Protein AF-A0A239TZB6-F1 (afdb_monomer)

Mean predicted aligned error: 7.05 Å

Solvent-accessible surface area (backbone atoms only — not comparable to full-atom values): 3700 Å² total; per-residue (Å²): 145,78,79,84,42,71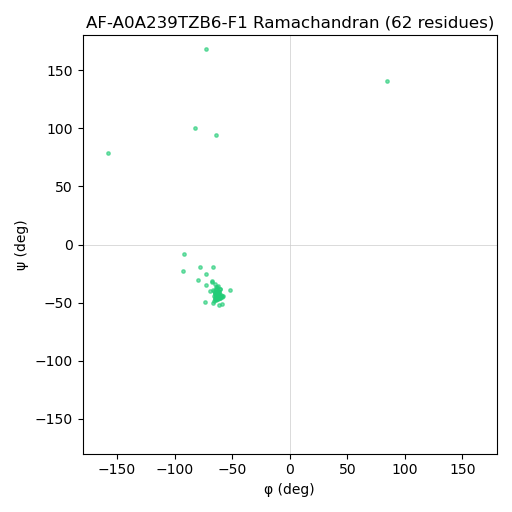,69,57,52,50,53,53,48,51,54,50,32,71,76,64,34,73,69,43,59,60,51,51,50,52,55,51,50,49,51,52,50,51,52,51,50,56,52,48,55,51,51,52,52,52,48,54,54,48,54,53,53,51,53,58,60,74,76,107

Radius of gyration: 23.22 Å; Cα contacts (8 Å, |Δi|>4): 3; chains: 1; bounding box: 51×13×62 Å

Structure (mmCIF, N/CA/C/O backbone):
data_AF-A0A239TZB6-F1
#
_entry.id   AF-A0A239TZB6-F1
#
loop_
_atom_site.group_PDB
_atom_site.id
_atom_site.type_symbol
_atom_site.label_atom_id
_atom_site.label_alt_id
_atom_site.label_comp_id
_atom_site.label_asym_id
_atom_site.label_entity_id
_atom_site.label_seq_id
_atom_site.pdbx_PDB_ins_code
_atom_site.Cartn_x
_atom_site.Cartn_y
_atom_site.Cartn_z
_atom_site.occupancy
_atom_site.B_iso_or_equiv
_atom_site.auth_seq_id
_atom_site.auth_comp_id
_atom_site.auth_asym_id
_atom_site.auth_atom_id
_atom_site.pdbx_PDB_model_num
ATOM 1 N N . MET A 1 1 ? 29.589 -4.213 1.736 1.00 60.09 1 MET A N 1
ATOM 2 C CA . MET A 1 1 ? 29.956 -4.387 0.312 1.00 60.09 1 MET A CA 1
ATOM 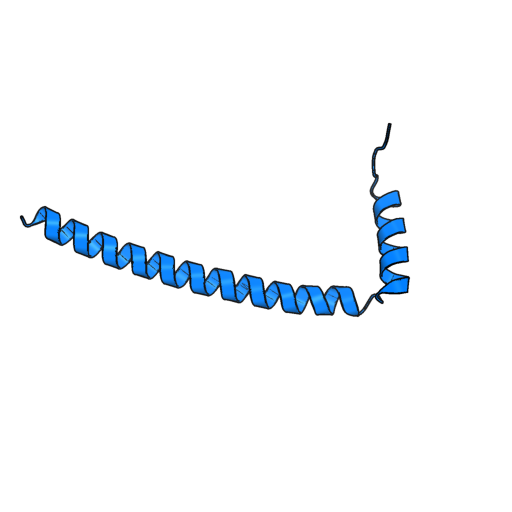3 C C . MET A 1 1 ? 28.759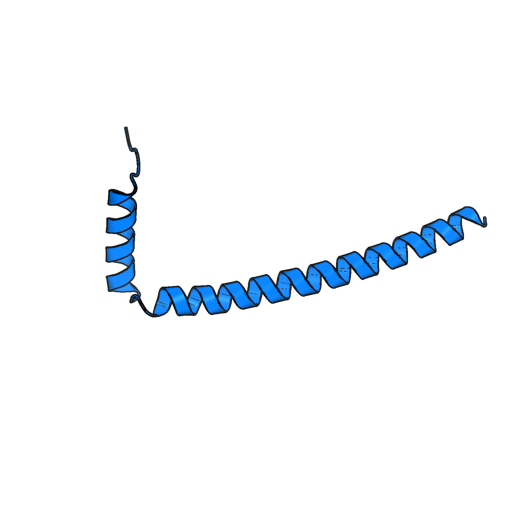 -4.792 -0.562 1.00 60.09 1 MET A C 1
ATOM 5 O O . MET A 1 1 ? 28.951 -5.468 -1.554 1.00 60.09 1 MET A O 1
ATOM 9 N N . PHE A 1 2 ? 27.537 -4.363 -0.218 1.00 66.31 2 PHE A N 1
ATOM 10 C CA . PHE A 1 2 ? 26.344 -4.440 -1.072 1.00 66.31 2 PHE A CA 1
ATOM 11 C C . PHE A 1 2 ? 25.373 -3.375 -0.552 1.00 66.31 2 PHE A C 1
ATOM 13 O O . PHE A 1 2 ? 24.518 -3.637 0.288 1.00 66.31 2 PHE A O 1
ATOM 20 N N . GLY A 1 3 ? 25.623 -2.122 -0.925 1.00 67.50 3 GLY A N 1
ATOM 21 C CA . GLY A 1 3 ? 24.650 -1.060 -0.710 1.00 67.50 3 GLY A CA 1
ATOM 22 C C . GLY A 1 3 ? 23.667 -1.150 -1.859 1.00 67.50 3 GLY A C 1
ATOM 23 O O . GLY A 1 3 ? 24.015 -0.732 -2.955 1.00 67.50 3 GLY A O 1
ATOM 24 N N . LEU A 1 4 ? 22.495 -1.749 -1.641 1.00 76.69 4 LEU A N 1
ATOM 25 C CA . LEU A 1 4 ? 21.392 -1.621 -2.590 1.00 76.69 4 LEU A CA 1
ATOM 26 C C . LEU A 1 4 ? 20.991 -0.150 -2.602 1.00 76.69 4 LEU A C 1
ATOM 28 O O . LEU A 1 4 ? 20.267 0.322 -1.724 1.00 76.69 4 LEU A O 1
ATOM 32 N N . GLY A 1 5 ? 21.554 0.584 -3.551 1.00 89.12 5 GLY A N 1
ATOM 33 C CA . GLY A 1 5 ? 21.206 1.960 -3.784 1.00 89.12 5 GLY A CA 1
ATOM 34 C C . GLY A 1 5 ? 19.835 2.057 -4.436 1.00 89.12 5 GLY A C 1
ATOM 35 O O . GLY A 1 5 ? 19.244 1.091 -4.93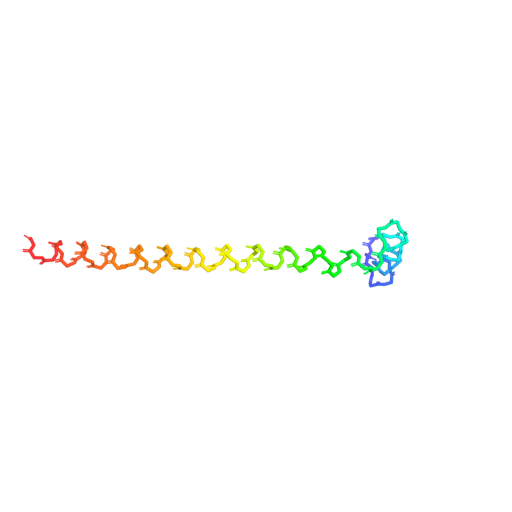1 1.00 89.12 5 GLY A O 1
ATOM 36 N N . ILE A 1 6 ? 19.331 3.285 -4.454 1.00 94.19 6 ILE A N 1
ATOM 37 C CA . ILE A 1 6 ? 18.156 3.640 -5.246 1.00 94.19 6 ILE A CA 1
ATOM 38 C C . ILE A 1 6 ? 18.308 3.213 -6.726 1.00 94.19 6 ILE A C 1
ATOM 40 O O . ILE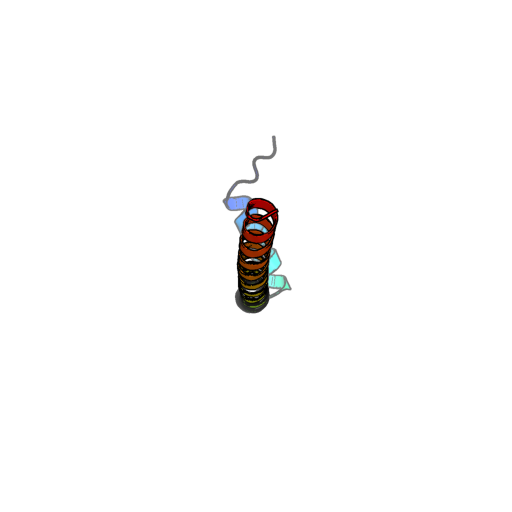 A 1 6 ? 17.329 2.698 -7.269 1.00 94.19 6 ILE A O 1
ATOM 44 N N . PRO A 1 7 ? 19.485 3.336 -7.384 1.00 92.00 7 PRO A N 1
ATOM 45 C CA . PRO A 1 7 ? 19.651 2.896 -8.773 1.00 92.00 7 PRO A CA 1
ATOM 46 C C . PRO A 1 7 ? 19.406 1.395 -8.987 1.00 92.00 7 PRO A C 1
ATOM 48 O O . PRO A 1 7 ? 18.692 1.014 -9.915 1.00 92.00 7 PRO A O 1
ATOM 51 N N . GLU A 1 8 ? 19.944 0.538 -8.120 1.00 92.44 8 GLU A N 1
ATOM 52 C CA . GLU A 1 8 ? 19.797 -0.917 -8.215 1.00 92.44 8 GLU A CA 1
ATOM 53 C C . GLU A 1 8 ? 18.345 -1.349 -7.982 1.00 92.44 8 GLU A C 1
ATOM 55 O O . GLU A 1 8 ? 17.828 -2.210 -8.697 1.00 92.44 8 GLU A O 1
ATOM 60 N N . LEU A 1 9 ? 17.649 -0.711 -7.033 1.0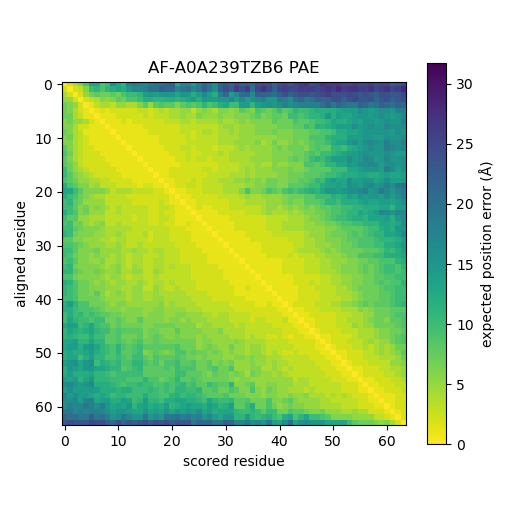0 93.75 9 LEU A N 1
ATOM 61 C CA . LEU A 1 9 ? 16.219 -0.944 -6.812 1.00 93.75 9 LEU A CA 1
ATOM 62 C C . LEU A 1 9 ? 15.373 -0.547 -8.026 1.00 93.75 9 LEU A C 1
ATOM 64 O O . LEU A 1 9 ? 14.449 -1.278 -8.384 1.00 93.75 9 LEU A O 1
ATOM 68 N N . ILE A 1 10 ? 15.690 0.573 -8.682 1.00 94.75 10 ILE A N 1
ATOM 69 C CA . ILE A 1 10 ? 14.996 1.000 -9.906 1.00 94.75 10 ILE A CA 1
ATOM 70 C C . ILE A 1 10 ? 15.212 -0.016 -11.030 1.00 94.75 10 ILE A C 1
ATOM 72 O O . ILE A 1 10 ? 14.255 -0.357 -11.720 1.00 94.75 10 ILE A O 1
ATOM 76 N N . LEU A 1 11 ? 16.427 -0.545 -11.200 1.00 95.12 11 LEU A N 1
ATOM 77 C CA . LEU A 1 11 ? 16.704 -1.559 -12.221 1.00 95.12 11 LEU A CA 1
ATOM 78 C C . LEU A 1 11 ? 15.865 -2.828 -12.006 1.00 95.12 11 LEU A C 1
ATOM 80 O O . LEU A 1 11 ? 15.241 -3.329 -12.943 1.00 95.12 11 LEU A O 1
ATOM 84 N N . ILE A 1 12 ? 15.795 -3.313 -10.764 1.00 94.50 12 ILE A N 1
ATOM 85 C CA . ILE A 1 12 ? 14.959 -4.466 -10.399 1.00 94.50 12 ILE A CA 1
ATOM 86 C C . ILE A 1 12 ? 13.479 -4.155 -10.652 1.00 94.50 12 ILE A C 1
ATOM 88 O O . ILE A 1 12 ? 12.763 -4.985 -11.216 1.00 94.50 12 ILE A O 1
ATOM 92 N N . LEU A 1 13 ? 13.021 -2.953 -10.286 1.00 94.38 13 LEU A N 1
ATOM 93 C CA . LEU A 1 13 ? 11.651 -2.507 -10.528 1.00 94.38 13 LEU A CA 1
ATOM 94 C C . LEU A 1 13 ? 11.324 -2.519 -12.025 1.00 94.38 13 LEU A C 1
ATOM 96 O O . LEU A 1 13 ? 10.269 -3.012 -12.403 1.00 94.38 13 LEU A O 1
ATOM 100 N N . VAL A 1 14 ? 12.220 -2.030 -12.884 1.00 96.06 14 VAL A N 1
ATOM 101 C CA . VAL A 1 14 ? 12.024 -2.029 -14.342 1.00 96.06 14 VAL A CA 1
ATOM 102 C C . VAL A 1 14 ? 11.890 -3.453 -14.880 1.00 96.06 14 VAL A C 1
ATOM 104 O O . VAL A 1 14 ? 10.970 -3.722 -15.648 1.00 96.06 14 VAL A O 1
ATOM 107 N N . ILE A 1 15 ? 12.736 -4.388 -14.444 1.00 96.50 15 ILE A N 1
ATOM 108 C CA . ILE A 1 15 ? 12.633 -5.799 -14.856 1.00 96.50 15 ILE A CA 1
ATOM 109 C C . ILE A 1 15 ? 11.296 -6.398 -14.401 1.00 96.50 15 ILE A C 1
ATOM 111 O O . ILE A 1 15 ? 10.585 -7.015 -15.196 1.00 96.50 15 ILE A O 1
ATOM 115 N N . ALA A 1 16 ? 10.905 -6.165 -13.147 1.00 95.44 16 ALA A N 1
ATOM 116 C CA . ALA A 1 16 ? 9.615 -6.607 -12.625 1.00 95.44 16 ALA A CA 1
ATOM 117 C C . ALA A 1 16 ? 8.441 -5.993 -13.407 1.00 95.44 16 ALA A C 1
ATOM 119 O O . ALA A 1 16 ? 7.457 -6.673 -13.692 1.00 95.44 16 ALA A O 1
ATOM 120 N N . LEU A 1 17 ? 8.553 -4.727 -13.806 1.00 95.31 17 LEU A N 1
ATOM 121 C CA . LEU A 1 17 ? 7.568 -4.017 -14.617 1.00 95.31 17 LEU A CA 1
ATOM 122 C C . LEU A 1 17 ? 7.453 -4.560 -16.039 1.00 95.31 17 LEU A C 1
ATOM 124 O O . LEU A 1 17 ? 6.359 -4.527 -16.592 1.00 95.31 17 LEU A O 1
ATOM 128 N N . VAL A 1 18 ? 8.533 -5.062 -16.634 1.00 96.06 18 VAL A N 1
ATOM 129 C CA . VAL A 1 18 ? 8.477 -5.718 -17.950 1.00 96.06 18 VAL A CA 1
ATOM 130 C C . VAL A 1 18 ? 7.732 -7.050 -17.856 1.00 96.06 18 VAL A C 1
ATOM 132 O O . VAL A 1 18 ? 6.917 -7.352 -18.723 1.00 96.06 18 VAL A O 1
ATOM 135 N N . ILE A 1 19 ? 7.957 -7.817 -16.786 1.00 95.75 19 ILE A N 1
ATOM 136 C CA . ILE A 1 19 ? 7.316 -9.126 -16.579 1.00 95.75 19 ILE A CA 1
ATOM 137 C C . ILE A 1 19 ? 5.840 -8.969 -16.191 1.00 95.75 19 ILE A C 1
ATOM 139 O O . ILE A 1 19 ? 4.966 -9.614 -16.766 1.00 95.75 19 ILE A O 1
ATOM 143 N N . PHE A 1 20 ? 5.546 -8.119 -15.207 1.00 93.75 20 PHE A N 1
ATOM 144 C CA . PHE A 1 20 ? 4.201 -7.970 -14.646 1.00 93.75 20 PHE A CA 1
ATOM 145 C C . PHE A 1 20 ? 3.373 -6.863 -15.312 1.00 93.75 20 PHE A C 1
ATOM 147 O O . PHE A 1 20 ? 2.143 -6.891 -15.252 1.00 93.75 20 PHE A O 1
ATOM 154 N N . GLY A 1 21 ? 4.020 -5.888 -15.948 1.00 93.44 21 GLY A N 1
ATOM 155 C CA . GLY A 1 21 ? 3.393 -4.703 -16.532 1.00 93.44 21 GLY A CA 1
ATOM 156 C C . GLY A 1 21 ? 3.169 -3.565 -15.517 1.00 93.44 21 GLY A C 1
ATOM 157 O O . GLY A 1 21 ? 2.697 -3.803 -14.401 1.00 93.44 21 GLY A O 1
ATOM 158 N N . PRO A 1 22 ? 3.374 -2.286 -15.898 1.00 92.00 22 PRO A N 1
ATOM 159 C CA . PRO A 1 22 ? 3.186 -1.135 -15.003 1.00 92.00 22 PRO A CA 1
ATOM 160 C C . PRO A 1 22 ? 1.746 -0.897 -14.572 1.00 92.00 22 PRO A C 1
ATOM 162 O O . PRO A 1 22 ? 1.514 -0.256 -13.553 1.00 92.00 22 PRO A O 1
ATOM 165 N N . LYS A 1 23 ? 0.767 -1.445 -15.298 1.00 93.69 23 LYS A N 1
ATOM 166 C CA . LYS A 1 23 ? -0.646 -1.364 -14.912 1.00 93.69 23 LYS A CA 1
ATOM 167 C C . LYS A 1 23 ? -0.987 -2.258 -13.715 1.00 93.69 23 LYS A C 1
ATOM 169 O O . LYS A 1 23 ? -1.919 -1.932 -12.984 1.00 93.69 23 LYS A O 1
ATOM 174 N N . LYS A 1 24 ? -0.226 -3.335 -13.474 1.00 91.62 24 LYS A N 1
ATOM 175 C CA . LYS A 1 24 ? -0.528 -4.296 -12.403 1.00 91.62 24 LYS A CA 1
ATOM 176 C C . LYS A 1 24 ? -0.102 -3.829 -11.017 1.00 91.62 24 LYS A C 1
ATOM 178 O O . LYS A 1 24 ? -0.792 -4.133 -10.052 1.00 91.62 24 LYS A O 1
ATOM 183 N N . LEU A 1 25 ? 0.955 -3.023 -10.899 1.00 92.44 25 LEU A N 1
ATOM 184 C CA . LEU A 1 25 ? 1.356 -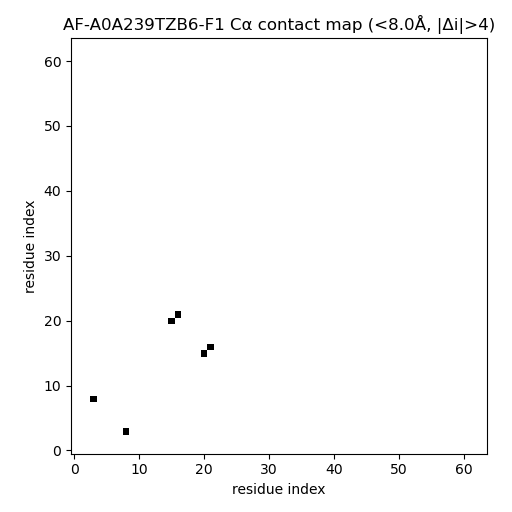2.434 -9.612 1.00 92.44 25 LEU A CA 1
ATOM 185 C C . LEU A 1 25 ? 0.237 -1.569 -8.981 1.00 92.44 25 LEU A C 1
ATOM 187 O O . LEU A 1 25 ? -0.127 -1.825 -7.829 1.00 92.44 25 LEU A O 1
ATOM 191 N N . PRO A 1 26 ? -0.370 -0.597 -9.698 1.00 91.94 26 PRO A N 1
ATOM 192 C CA . PRO A 1 26 ? -1.522 0.165 -9.207 1.00 91.94 26 PRO A CA 1
ATOM 193 C C . PRO A 1 26 ? -2.762 -0.693 -8.934 1.00 91.94 26 PRO A C 1
ATOM 195 O O . PRO A 1 26 ? -3.522 -0.410 -8.015 1.00 91.94 26 PRO A O 1
ATOM 198 N N . GLU A 1 27 ? -2.998 -1.727 -9.741 1.00 94.75 27 GLU A N 1
ATOM 199 C CA . GLU A 1 27 ? -4.151 -2.622 -9.600 1.00 94.75 27 GLU A CA 1
ATOM 200 C C . GLU A 1 27 ? -4.067 -3.438 -8.301 1.00 94.75 27 GLU A C 1
ATOM 202 O O . GLU A 1 27 ? -4.991 -3.411 -7.483 1.00 94.75 27 GLU A O 1
ATOM 207 N N . ILE A 1 28 ? -2.917 -4.075 -8.062 1.00 94.06 28 ILE A N 1
ATOM 208 C CA . ILE A 1 28 ? -2.650 -4.875 -6.862 1.00 94.06 28 ILE A CA 1
ATOM 209 C C . ILE A 1 28 ? -2.636 -3.979 -5.620 1.00 94.06 28 ILE A C 1
ATOM 211 O O . ILE A 1 28 ? -3.272 -4.305 -4.621 1.00 94.06 28 ILE A O 1
ATOM 215 N N . SER A 1 29 ? -1.984 -2.816 -5.675 1.00 93.94 29 SER A N 1
ATOM 216 C CA . SER A 1 29 ? -1.964 -1.878 -4.543 1.00 93.94 29 SER A CA 1
ATOM 217 C C . SER A 1 29 ? -3.344 -1.302 -4.218 1.00 93.94 29 SER A C 1
ATOM 219 O O . SER A 1 29 ? -3.657 -1.131 -3.042 1.00 93.94 29 SER A O 1
ATOM 221 N N . LYS A 1 30 ? -4.218 -1.072 -5.207 1.00 96.12 30 LYS A N 1
ATOM 222 C CA . LYS A 1 30 ? -5.621 -0.704 -4.950 1.00 96.12 30 LYS A CA 1
ATOM 223 C C . LYS A 1 30 ? -6.384 -1.825 -4.246 1.00 96.12 30 LYS A C 1
ATOM 225 O O . LYS A 1 30 ? -7.120 -1.539 -3.304 1.00 96.12 30 LYS A O 1
ATOM 230 N N . ALA A 1 31 ? -6.222 -3.075 -4.677 1.00 96.38 31 ALA A N 1
ATOM 231 C CA . ALA A 1 31 ? -6.885 -4.223 -4.054 1.00 96.38 31 ALA A CA 1
ATOM 232 C C . ALA A 1 31 ? -6.386 -4.467 -2.618 1.00 96.38 31 ALA A C 1
ATOM 234 O O . ALA A 1 31 ? -7.185 -4.559 -1.681 1.00 96.38 31 ALA A O 1
ATOM 235 N N . LEU A 1 32 ? -5.065 -4.479 -2.427 1.00 97.00 32 LEU A N 1
ATOM 236 C CA . LEU A 1 32 ? -4.431 -4.592 -1.112 1.00 97.00 32 LEU A CA 1
ATOM 237 C C . LEU A 1 32 ? -4.802 -3.411 -0.209 1.00 97.00 32 LEU A C 1
ATOM 239 O O . LEU A 1 32 ? -5.142 -3.608 0.952 1.00 97.00 32 LEU A O 1
ATOM 243 N N . GLY A 1 33 ? -4.803 -2.189 -0.742 1.00 96.12 33 GLY A N 1
ATOM 244 C CA . GLY A 1 33 ? -5.154 -0.979 -0.003 1.00 96.12 33 GLY A CA 1
ATOM 245 C C . GLY A 1 33 ? -6.606 -0.973 0.471 1.00 96.12 33 GLY A C 1
ATOM 246 O O . GLY A 1 33 ? -6.871 -0.600 1.611 1.00 96.12 33 GLY A O 1
ATOM 247 N N . LYS A 1 34 ? -7.546 -1.438 -0.362 1.00 97.06 34 LYS A N 1
ATOM 248 C CA . LYS A 1 34 ? -8.941 -1.645 0.058 1.00 97.06 34 LYS A CA 1
ATOM 249 C C . LYS A 1 34 ? -9.042 -2.684 1.172 1.00 97.06 34 LYS A C 1
ATOM 251 O O . LYS A 1 34 ? -9.666 -2.397 2.187 1.00 97.06 34 LYS A O 1
ATOM 256 N N . SER A 1 35 ? -8.359 -3.817 1.018 1.00 97.06 35 SER A N 1
ATOM 257 C CA . SER A 1 35 ? -8.356 -4.899 2.013 1.00 97.06 35 SER A CA 1
ATOM 258 C C . SER A 1 35 ? -7.801 -4.429 3.361 1.00 97.06 35 SER A C 1
ATOM 260 O O . SER A 1 35 ? -8.408 -4.649 4.402 1.00 97.06 35 SER A O 1
ATOM 262 N N . ILE A 1 36 ? -6.678 -3.703 3.350 1.00 97.25 36 ILE A N 1
ATOM 263 C CA . ILE A 1 36 ? -6.076 -3.112 4.554 1.00 97.25 36 ILE A CA 1
ATOM 264 C C . ILE A 1 36 ? -7.005 -2.069 5.178 1.00 97.25 36 ILE A C 1
ATOM 266 O O . ILE A 1 36 ? -7.114 -2.002 6.400 1.00 97.25 36 ILE A O 1
ATOM 270 N N . LYS A 1 37 ? -7.678 -1.248 4.365 1.00 96.62 37 LYS A N 1
ATOM 271 C CA . LYS A 1 37 ? -8.624 -0.243 4.860 1.00 96.62 37 LYS A CA 1
ATOM 272 C C . LYS A 1 37 ? -9.817 -0.896 5.560 1.00 96.62 37 LYS A C 1
ATOM 274 O O . LYS A 1 37 ? -10.144 -0.489 6.669 1.00 96.62 37 LYS A O 1
ATOM 279 N N . GLU A 1 38 ? -10.431 -1.901 4.943 1.00 96.75 38 GLU A N 1
ATOM 280 C CA . GLU A 1 38 ? -11.528 -2.663 5.553 1.00 96.75 38 GLU A CA 1
ATOM 281 C C . GLU A 1 38 ? -11.065 -3.380 6.821 1.00 96.75 38 GLU A C 1
ATOM 283 O O . GLU A 1 38 ? -11.704 -3.238 7.859 1.00 96.75 38 GLU A O 1
ATOM 288 N N . PHE A 1 39 ? -9.899 -4.030 6.789 1.00 96.62 39 PHE A N 1
ATOM 289 C CA . PHE A 1 39 ? -9.325 -4.685 7.964 1.00 96.62 39 PHE A CA 1
ATOM 290 C C . PHE A 1 39 ? -9.107 -3.712 9.132 1.00 96.62 39 PHE A C 1
ATOM 292 O O . PHE A 1 39 ? -9.453 -4.022 10.275 1.00 96.62 39 PHE A O 1
ATOM 299 N N . ARG A 1 40 ? -8.565 -2.514 8.861 1.00 96.12 40 ARG A N 1
ATOM 300 C CA . ARG A 1 40 ? -8.391 -1.471 9.885 1.00 96.12 40 ARG A CA 1
ATOM 301 C C . ARG A 1 40 ? -9.729 -1.000 10.439 1.00 96.12 40 ARG A C 1
ATOM 303 O O . ARG A 1 40 ? -9.833 -0.863 11.650 1.00 96.12 40 ARG A O 1
ATOM 310 N N . ASN A 1 41 ? -10.725 -0.772 9.585 1.00 96.06 41 ASN A N 1
ATOM 311 C CA . ASN A 1 41 ? -12.050 -0.334 10.022 1.00 96.06 41 ASN A CA 1
ATOM 312 C C . ASN A 1 41 ? -12.701 -1.377 10.938 1.00 96.06 41 ASN A C 1
ATOM 314 O O . ASN A 1 41 ? -13.032 -1.056 12.072 1.00 96.06 41 ASN A O 1
ATOM 318 N N . SER A 1 42 ? -12.758 -2.642 10.513 1.00 94.75 42 SER A N 1
ATOM 319 C CA . SER A 1 42 ? -13.322 -3.717 11.337 1.00 94.75 42 SER A CA 1
ATOM 320 C C . SER A 1 42 ? -12.569 -3.900 12.658 1.00 94.75 42 SER A C 1
ATOM 322 O O . SER A 1 42 ? -13.183 -4.127 13.696 1.00 94.75 42 SER A O 1
ATOM 324 N N . THR A 1 43 ? -11.239 -3.763 12.653 1.00 95.44 43 THR A N 1
ATOM 325 C CA . THR A 1 43 ? -10.435 -3.837 13.886 1.00 95.44 43 THR A CA 1
ATOM 326 C C . THR A 1 43 ? -10.737 -2.675 14.836 1.00 95.44 43 THR A C 1
ATOM 328 O O . THR A 1 43 ? -10.806 -2.879 16.051 1.00 95.44 43 THR A O 1
ATOM 331 N N . SER A 1 44 ? -10.928 -1.463 14.307 1.00 94.94 44 SER A N 1
ATOM 332 C CA . SER A 1 44 ? -11.320 -0.294 15.101 1.00 94.94 44 SER A CA 1
ATOM 333 C C . SER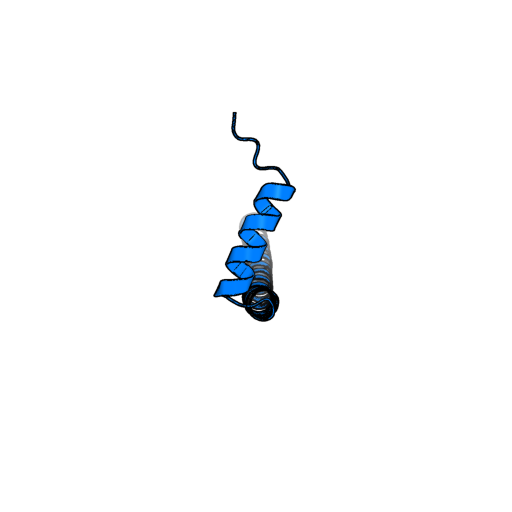 A 1 44 ? -12.691 -0.490 15.743 1.00 94.94 44 SER A C 1
ATOM 335 O O . SER A 1 44 ? -12.810 -0.298 16.950 1.00 94.94 44 SER A O 1
ATOM 337 N N . ASP A 1 45 ? -13.680 -0.959 14.981 1.00 93.62 45 ASP A N 1
ATOM 338 C CA . ASP A 1 45 ? -15.046 -1.190 15.472 1.00 93.62 45 ASP A CA 1
ATOM 339 C C . ASP A 1 45 ? -15.070 -2.237 16.602 1.00 93.62 45 ASP A C 1
ATOM 341 O O . ASP A 1 45 ? -15.737 -2.069 17.628 1.00 93.62 45 ASP A O 1
ATOM 345 N N . ILE A 1 46 ? -14.277 -3.307 16.460 1.00 93.25 46 ILE A N 1
ATOM 346 C CA . ILE A 1 46 ? -14.101 -4.332 17.502 1.00 93.25 46 ILE A CA 1
ATOM 347 C C . ILE A 1 46 ? -13.433 -3.734 18.742 1.00 93.25 46 ILE A C 1
ATOM 349 O O . ILE A 1 46 ? -13.840 -4.030 19.865 1.00 93.25 46 ILE A O 1
ATOM 353 N N . THR A 1 47 ? -12.413 -2.895 18.556 1.00 92.88 47 THR A N 1
ATOM 354 C CA . THR A 1 47 ? -11.687 -2.252 19.661 1.00 92.88 47 THR A CA 1
ATOM 355 C C . THR A 1 47 ? -12.592 -1.302 20.441 1.00 92.88 47 THR A C 1
ATOM 357 O O . THR A 1 47 ? -12.557 -1.292 21.672 1.00 92.88 47 THR A O 1
ATOM 360 N N . GLU A 1 48 ? -13.428 -0.534 19.746 1.00 93.25 48 GLU A N 1
ATOM 361 C CA . GLU A 1 48 ? -14.411 0.362 20.354 1.00 93.25 48 GLU A CA 1
ATOM 362 C C . GLU A 1 48 ? -15.471 -0.426 21.129 1.00 93.25 48 GLU A C 1
ATOM 364 O O . GLU A 1 48 ? -15.694 -0.160 22.310 1.00 93.25 48 GLU A O 1
ATOM 369 N N . THR A 1 49 ? -16.016 -1.485 20.525 1.00 90.38 49 THR A N 1
ATOM 370 C CA . THR A 1 49 ? -16.973 -2.388 21.184 1.00 90.38 49 THR A CA 1
ATOM 371 C C . THR A 1 49 ? -16.368 -3.035 22.435 1.00 90.38 49 THR A C 1
ATOM 373 O O . THR A 1 49 ? -16.991 -3.063 23.498 1.00 90.38 49 THR A O 1
ATOM 376 N N . ALA A 1 50 ? -15.126 -3.519 22.346 1.00 90.50 50 ALA A N 1
ATOM 377 C CA . ALA A 1 50 ? -14.410 -4.109 23.474 1.00 90.50 50 ALA A CA 1
ATOM 378 C C . ALA A 1 50 ? -14.166 -3.092 24.597 1.00 90.50 50 ALA A C 1
ATOM 380 O O . ALA A 1 50 ? -14.263 -3.447 25.772 1.00 90.50 50 ALA A O 1
ATOM 381 N N . LYS A 1 51 ? -13.888 -1.829 24.253 1.00 90.88 51 LYS A N 1
ATOM 382 C CA . LYS A 1 51 ? -13.733 -0.742 25.224 1.00 90.88 51 LYS A CA 1
ATOM 383 C C . LYS A 1 51 ? -15.044 -0.470 25.964 1.00 90.88 51 LYS A C 1
ATOM 385 O O . LYS A 1 51 ? -15.036 -0.462 27.190 1.00 90.88 51 LYS A O 1
ATOM 390 N N . THR A 1 52 ? -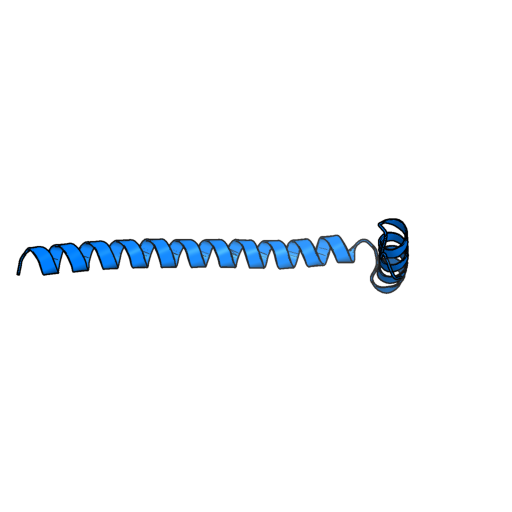16.168 -0.367 25.253 1.00 89.75 52 THR A N 1
ATOM 391 C CA . THR A 1 52 ? -17.493 -0.183 25.871 1.00 89.75 52 THR A CA 1
ATOM 392 C C . THR A 1 52 ? -17.861 -1.336 26.807 1.00 89.75 52 THR A C 1
ATOM 394 O O . THR A 1 52 ? -18.330 -1.098 27.918 1.00 89.75 52 THR A O 1
ATOM 397 N N . ILE A 1 53 ? -17.608 -2.589 26.411 1.00 88.69 53 ILE A N 1
ATOM 398 C CA . ILE A 1 53 ? -17.856 -3.762 27.272 1.00 88.69 53 ILE A CA 1
ATOM 399 C C . ILE A 1 53 ? -16.988 -3.705 28.538 1.00 88.69 53 ILE A C 1
ATOM 401 O O . ILE A 1 53 ? -17.454 -4.036 29.632 1.00 88.69 53 ILE A O 1
ATOM 405 N N . LYS A 1 54 ? -15.732 -3.271 28.401 1.00 89.50 54 LYS A N 1
ATOM 406 C CA . LYS A 1 54 ? -14.801 -3.137 29.524 1.00 89.50 54 LYS A CA 1
ATOM 407 C C . LYS A 1 54 ? -15.271 -2.075 30.521 1.00 89.50 54 LYS A C 1
ATOM 409 O O . LYS A 1 54 ? -15.336 -2.369 31.711 1.00 89.50 54 LYS A O 1
ATOM 414 N N . ASP A 1 55 ? -15.711 -0.918 30.030 1.00 89.25 55 ASP A N 1
ATOM 415 C CA . ASP A 1 55 ? -16.244 0.167 30.862 1.00 89.25 55 ASP A CA 1
ATOM 416 C C . ASP A 1 55 ? -17.500 -0.278 31.643 1.00 89.25 55 ASP A C 1
ATOM 418 O O . ASP A 1 55 ? -17.620 -0.005 32.838 1.00 89.25 55 ASP A O 1
ATOM 422 N N . VAL A 1 56 ? -18.406 -1.047 31.022 1.00 87.06 56 VAL A N 1
ATOM 423 C CA . VAL A 1 56 ? -19.592 -1.615 31.703 1.00 87.06 56 VAL A CA 1
ATOM 424 C C . VAL A 1 56 ? -19.196 -2.620 32.794 1.00 87.06 56 VAL A C 1
ATOM 426 O O . VAL A 1 56 ? -19.757 -2.600 33.894 1.00 87.06 56 VAL A O 1
ATOM 429 N N . SER A 1 57 ? -18.211 -3.482 32.525 1.00 87.31 57 SER A N 1
ATOM 430 C CA . SER A 1 57 ? -17.695 -4.445 33.509 1.00 87.31 57 SER A CA 1
ATOM 431 C C . SER A 1 57 ? -17.040 -3.752 34.710 1.00 87.31 57 SER A C 1
ATOM 433 O O . SER A 1 57 ? -17.171 -4.228 35.841 1.00 87.31 57 SER A O 1
ATOM 435 N N . ASP A 1 58 ? -16.328 -2.651 34.487 1.00 89.38 58 ASP A N 1
ATOM 436 C CA . ASP A 1 58 ? -15.661 -1.904 35.555 1.00 89.38 58 ASP A CA 1
ATOM 437 C C . ASP A 1 58 ? -16.670 -1.139 36.427 1.00 89.38 58 ASP A C 1
ATOM 439 O O . ASP A 1 58 ? -16.523 -1.112 37.652 1.00 89.38 58 ASP A O 1
ATOM 443 N N . VAL A 1 59 ? -17.762 -0.622 35.846 1.00 86.31 59 VAL A N 1
ATOM 444 C CA . VAL A 1 59 ? -18.890 -0.052 36.611 1.00 86.31 59 VAL A CA 1
ATOM 445 C C . VAL A 1 59 ? -19.560 -1.116 37.486 1.00 86.31 59 VAL A C 1
ATOM 447 O O . VAL A 1 59 ? -19.794 -0.874 38.670 1.00 86.31 59 VAL A O 1
ATOM 450 N N . ALA A 1 60 ? -19.815 -2.312 36.947 1.00 85.69 60 ALA A N 1
ATOM 451 C CA . ALA A 1 60 ? -20.430 -3.406 37.700 1.00 85.69 60 ALA A CA 1
ATOM 452 C C . ALA A 1 60 ? -19.549 -3.894 38.864 1.00 85.69 60 ALA A C 1
ATOM 454 O O . ALA A 1 60 ? -20.063 -4.209 39.936 1.00 85.69 60 ALA A O 1
ATOM 455 N N . LYS A 1 61 ? -18.220 -3.919 38.683 1.00 87.25 61 LYS A N 1
ATOM 456 C CA . LYS A 1 61 ? -17.266 -4.234 39.759 1.00 87.25 61 LYS A CA 1
ATOM 457 C C . LYS A 1 61 ? -17.210 -3.167 40.845 1.00 87.25 61 LYS A C 1
ATOM 459 O O . LYS A 1 61 ? -16.937 -3.509 41.984 1.00 87.25 61 LYS A O 1
ATOM 464 N N . LYS A 1 62 ? -17.442 -1.897 40.507 1.00 81.88 62 LYS A N 1
ATOM 465 C CA . LYS A 1 62 ? -17.381 -0.782 41.464 1.00 81.88 62 LYS A CA 1
ATOM 466 C C . LYS A 1 62 ? -18.620 -0.684 42.364 1.00 81.88 62 LYS A C 1
ATOM 468 O O . LYS A 1 62 ? -18.569 -0.017 43.391 1.00 81.88 62 LYS A O 1
ATOM 473 N N . LEU A 1 63 ? -19.727 -1.304 41.951 1.00 76.25 63 LEU A N 1
ATOM 474 C CA . LEU A 1 63 ? -20.996 -1.347 42.688 1.00 76.25 63 LEU A CA 1
ATOM 475 C C . LEU A 1 63 ? -21.135 -2.573 43.608 1.00 76.25 63 LEU A C 1
ATOM 477 O O . LEU A 1 63 ? -22.109 -2.647 44.355 1.00 76.25 63 LEU A O 1
ATOM 481 N N . LYS A 1 64 ? -20.205 -3.530 43.532 1.00 66.69 64 LYS A N 1
ATOM 482 C CA . LYS A 1 64 ? -20.146 -4.728 44.377 1.00 66.69 64 LYS A CA 1
ATOM 483 C C . LYS A 1 64 ? -19.113 -4.548 45.481 1.00 66.69 64 LYS A C 1
ATOM 485 O O . LYS A 1 64 ? -19.359 -5.100 46.573 1.00 66.69 64 LYS A O 1
#

Organism: NCBI:txid158847

InterPro domains:
  IPR003369 Sec-independent protein translocase protein TatA/B/E [PF02416] (2-48)
  IPR006312 Sec-independent protein translocase protein TatA/E [MF_00236] (1-62)
  IPR006312 Sec-independent protein translocase protein TatA/E [TIGR01411] (3-47)

Foldseek 3Di:
DDDCDPVNVVVVVVVVCVVQNPVVVVVVCVVVVVVVVVVVVVVVVVVVVVVVVVVVVVVVVVVD

pLDDT: mean 90.81, std 7.95, range [60.09, 97.25]

Sequence (64 aa):
MFGLGIPELILILVIALVIFGPKKLPEISKALGKSIKEFRNSTSDITETAKTIKDVSDVAKKLK

Secondary structure (DSSP, 8-state):
-----HHHHHHHHHHHHHHH-TTHHHHHHHHHHHHHHHHHHHHHHHHHHHHHHHHHHHHHHHT-